Protein AF-A0A936W2Q0-F1 (afdb_monomer)

Mean predicted aligned error: 8.35 Å

pLDDT: mean 80.12, std 20.65, range [23.08, 98.5]

Structure (mmCIF, N/CA/C/O backbone):
data_AF-A0A936W2Q0-F1
#
_entry.id   AF-A0A936W2Q0-F1
#
loop_
_atom_site.group_PDB
_atom_site.id
_atom_site.type_symbol
_atom_site.label_atom_id
_atom_site.label_alt_id
_atom_site.label_comp_id
_atom_site.label_asym_id
_atom_site.label_entity_id
_atom_site.label_seq_id
_atom_site.pdbx_PDB_ins_code
_atom_site.Cartn_x
_atom_site.Cartn_y
_atom_site.Cartn_z
_atom_site.occupancy
_atom_site.B_iso_or_equiv
_atom_site.auth_seq_id
_atom_site.auth_comp_id
_atom_site.auth_asym_id
_atom_site.auth_atom_id
_atom_site.pdbx_PDB_model_num
ATOM 1 N N . MET A 1 1 ? 19.579 20.625 -9.159 1.00 29.23 1 MET A N 1
ATOM 2 C CA . MET A 1 1 ? 18.310 19.868 -9.230 1.00 29.23 1 MET A CA 1
ATOM 3 C C . MET A 1 1 ? 17.422 20.295 -8.072 1.00 29.23 1 MET A C 1
ATOM 5 O O . MET A 1 1 ? 17.659 19.887 -6.945 1.00 29.23 1 MET A O 1
ATOM 9 N N . LYS A 1 2 ? 16.486 21.221 -8.315 1.00 23.08 2 LYS A N 1
ATOM 10 C CA . LYS A 1 2 ? 15.572 21.740 -7.289 1.00 23.08 2 LYS A CA 1
ATOM 11 C C . LYS A 1 2 ? 14.258 20.966 -7.368 1.00 23.08 2 LYS A C 1
ATOM 13 O O . LYS A 1 2 ? 13.450 21.238 -8.247 1.00 23.08 2 LYS A O 1
ATOM 18 N N . TRP A 1 3 ? 14.045 20.035 -6.445 1.00 24.45 3 TRP A N 1
ATOM 19 C CA . TRP A 1 3 ? 12.704 19.547 -6.132 1.00 24.45 3 TRP A CA 1
ATOM 20 C C . TRP A 1 3 ? 12.045 20.586 -5.220 1.00 24.45 3 TRP A C 1
ATOM 22 O O . TRP A 1 3 ? 12.331 20.658 -4.028 1.00 24.45 3 TRP A O 1
ATOM 32 N N . ALA A 1 4 ? 11.247 21.476 -5.810 1.00 28.23 4 ALA A N 1
ATOM 33 C CA . ALA A 1 4 ? 10.490 22.489 -5.089 1.00 28.23 4 ALA A CA 1
ATOM 34 C C . ALA A 1 4 ? 9.061 21.992 -4.831 1.00 28.23 4 ALA A C 1
ATOM 36 O O . ALA A 1 4 ? 8.338 21.690 -5.771 1.00 28.23 4 ALA A O 1
ATOM 37 N N . ARG A 1 5 ? 8.685 22.010 -3.546 1.00 26.56 5 ARG A N 1
ATOM 38 C CA . ARG A 1 5 ? 7.323 21.986 -2.980 1.00 26.56 5 ARG A CA 1
ATOM 39 C C . ARG A 1 5 ? 6.477 20.751 -3.279 1.00 26.56 5 ARG A C 1
ATOM 41 O O . ARG A 1 5 ? 5.786 20.650 -4.280 1.00 26.56 5 ARG A O 1
ATOM 48 N N . ILE A 1 6 ? 6.465 19.887 -2.274 1.00 34.94 6 ILE A N 1
ATOM 49 C CA . ILE A 1 6 ? 5.404 18.931 -1.984 1.00 34.94 6 ILE A CA 1
ATOM 50 C C . ILE A 1 6 ? 4.118 19.709 -1.647 1.00 34.94 6 ILE A C 1
ATOM 52 O O . ILE A 1 6 ? 4.142 20.542 -0.736 1.00 34.94 6 ILE A O 1
ATOM 56 N N . PRO A 1 7 ? 2.987 19.379 -2.283 1.00 31.72 7 PRO A N 1
ATOM 57 C CA . PRO A 1 7 ? 1.748 19.199 -1.555 1.00 31.72 7 PRO A CA 1
ATOM 58 C C . PRO A 1 7 ? 1.395 17.704 -1.544 1.00 31.72 7 PRO A C 1
ATOM 60 O O . PRO A 1 7 ? 1.082 17.101 -2.563 1.00 31.72 7 PRO A O 1
ATOM 63 N N . GLU A 1 8 ? 1.464 17.100 -0.357 1.00 51.09 8 GLU A N 1
ATOM 64 C CA . GLU A 1 8 ? 0.685 15.913 0.025 1.00 51.09 8 GLU A CA 1
ATOM 65 C C . GLU A 1 8 ? -0.814 16.228 -0.198 1.00 51.09 8 GLU A C 1
ATOM 67 O O . GLU A 1 8 ? -1.147 17.396 0.025 1.00 51.09 8 GLU A O 1
ATOM 72 N N . PRO A 1 9 ? -1.766 15.310 -0.513 1.00 42.50 9 PRO A N 1
ATOM 73 C CA . PRO A 1 9 ? -1.780 13.850 -0.346 1.00 42.50 9 PRO A CA 1
ATOM 74 C C . PRO A 1 9 ? -2.605 13.131 -1.458 1.00 42.50 9 PRO A C 1
ATOM 76 O O . PRO A 1 9 ? -3.796 12.893 -1.276 1.00 42.50 9 PRO A O 1
ATOM 79 N N . SER A 1 10 ? -2.054 12.801 -2.627 1.00 45.44 10 SER A N 1
ATOM 80 C CA . SER A 1 10 ? -2.912 12.333 -3.737 1.00 45.44 10 SER A CA 1
ATOM 81 C C . SER A 1 10 ? -3.087 10.802 -3.791 1.00 45.44 10 SER A C 1
ATOM 83 O O . SER A 1 10 ? -4.202 10.303 -3.845 1.00 45.44 10 SER A O 1
ATOM 85 N N . ARG A 1 11 ? -2.047 9.981 -3.631 1.00 52.16 11 ARG A N 1
ATOM 86 C CA . ARG A 1 11 ? -2.153 8.530 -3.954 1.00 52.16 11 ARG A CA 1
ATOM 87 C C . ARG A 1 11 ? -2.968 7.644 -2.993 1.00 52.16 11 ARG A C 1
ATOM 89 O O . ARG A 1 11 ? -3.248 6.485 -3.300 1.00 52.16 11 ARG A O 1
ATOM 96 N N . PHE A 1 12 ? -3.370 8.163 -1.835 1.00 48.09 12 PHE A N 1
ATOM 97 C CA . PHE A 1 12 ? -4.154 7.427 -0.842 1.00 48.09 12 PHE A CA 1
ATOM 98 C C . PHE A 1 12 ? -5.366 8.233 -0.409 1.00 48.09 12 PHE A C 1
ATOM 100 O O . PHE A 1 12 ? -5.224 9.314 0.157 1.00 48.09 12 PHE A O 1
ATOM 107 N N . LEU A 1 13 ? -6.557 7.653 -0.569 1.00 45.88 13 LEU A N 1
ATOM 108 C CA . LEU A 1 13 ? -7.747 8.180 0.085 1.00 45.88 13 LEU A CA 1
ATOM 109 C C . LEU A 1 13 ? -8.167 7.266 1.225 1.00 45.88 13 LEU A C 1
ATOM 111 O O . LEU A 1 13 ? -8.453 6.079 1.049 1.00 45.88 13 LEU A O 1
ATOM 115 N N . ARG A 1 14 ? -8.172 7.871 2.411 1.00 50.00 14 ARG A N 1
ATOM 116 C CA . ARG A 1 14 ? -8.704 7.300 3.635 1.00 50.00 14 ARG A CA 1
ATOM 117 C C . ARG A 1 14 ? -10.002 8.017 3.952 1.00 50.00 14 ARG A C 1
ATOM 119 O O . ARG A 1 14 ? -9.990 9.192 4.313 1.00 50.00 14 ARG A O 1
ATOM 126 N N . SER A 1 15 ? -11.109 7.297 3.861 1.00 48.59 15 SER A N 1
ATOM 127 C CA . SER A 1 15 ? -12.389 7.759 4.380 1.00 48.59 15 SER A CA 1
ATOM 128 C C . SER A 1 15 ? -12.754 6.892 5.576 1.00 48.59 15 SER A C 1
ATOM 130 O O . SER A 1 15 ? -12.985 5.689 5.479 1.00 48.59 15 SER A O 1
ATOM 132 N N . VAL A 1 16 ? -12.764 7.511 6.751 1.00 51.88 16 VAL A N 1
ATOM 133 C CA . VAL A 1 16 ? -13.492 6.961 7.890 1.00 51.88 16 VAL A CA 1
ATOM 134 C C . VAL A 1 16 ? -14.877 7.558 7.749 1.00 51.88 16 VAL A C 1
ATOM 136 O O . VAL A 1 16 ? -15.052 8.742 8.022 1.00 51.88 16 VAL A O 1
ATOM 139 N N . THR A 1 17 ? -15.822 6.789 7.221 1.00 41.84 17 THR A N 1
ATOM 140 C CA . THR A 1 17 ? -17.234 7.164 7.233 1.00 41.84 17 THR A CA 1
ATOM 141 C C . THR A 1 17 ? -17.797 6.682 8.562 1.00 41.84 17 THR A C 1
ATOM 143 O O . THR A 1 17 ? -18.113 5.498 8.696 1.00 41.84 17 THR A O 1
ATOM 146 N N . PRO A 1 18 ? -17.901 7.547 9.588 1.00 39.31 18 PRO A N 1
ATOM 147 C CA . PRO A 1 18 ? -18.765 7.205 10.698 1.00 39.31 18 PRO A CA 1
ATOM 148 C C . PRO A 1 18 ? -20.178 7.041 10.118 1.00 39.31 18 PRO A C 1
ATOM 150 O O . PRO A 1 18 ? -20.601 7.890 9.324 1.00 39.31 18 PRO A O 1
ATOM 153 N N . PRO A 1 19 ? -20.985 6.049 10.532 1.00 38.28 19 PRO A N 1
ATOM 154 C CA . PRO A 1 19 ? -22.370 6.421 10.721 1.00 38.28 19 PRO A CA 1
ATOM 155 C C . PRO A 1 19 ? -22.314 7.602 11.696 1.00 38.28 19 PRO A C 1
ATOM 157 O O . PRO A 1 19 ? -21.790 7.473 12.804 1.00 38.28 19 PRO A O 1
ATOM 160 N N . TYR A 1 20 ? -22.789 8.779 11.287 1.00 39.03 20 TYR A N 1
ATOM 161 C CA . TYR A 1 20 ? -23.131 9.861 12.213 1.00 39.03 20 TYR A CA 1
ATOM 162 C C . TYR A 1 20 ? -24.343 9.412 13.052 1.00 39.03 20 TYR A C 1
ATOM 164 O O . TYR A 1 20 ? -25.454 9.911 12.949 1.00 39.03 20 TYR A O 1
ATOM 172 N N . ARG A 1 21 ? -24.088 8.384 13.856 1.00 39.50 21 ARG A N 1
ATOM 173 C CA . ARG A 1 21 ? -24.725 7.911 15.070 1.00 39.50 21 ARG A CA 1
ATOM 174 C C . ARG A 1 21 ? -23.568 7.254 15.804 1.00 39.50 21 ARG A C 1
ATOM 176 O O . ARG A 1 21 ? -23.218 6.121 15.492 1.00 39.50 21 ARG A O 1
ATOM 183 N N . PHE A 1 22 ? -22.949 7.980 16.732 1.00 42.69 22 PHE A N 1
ATOM 184 C CA . PHE A 1 22 ? -22.064 7.388 17.731 1.00 42.69 22 PHE A CA 1
ATOM 185 C C . PHE A 1 22 ? -22.825 6.250 18.434 1.00 42.69 22 PHE A C 1
ATOM 187 O O . PHE A 1 22 ? -23.506 6.471 19.429 1.00 42.69 22 PHE A O 1
ATOM 194 N N . HIS A 1 23 ? -22.720 5.026 17.928 1.00 47.84 23 HIS A N 1
ATOM 195 C CA . HIS A 1 23 ? -22.787 3.855 18.781 1.00 47.84 23 HIS A CA 1
ATOM 196 C C . HIS A 1 23 ? -21.352 3.696 19.265 1.00 47.84 23 HIS A C 1
ATOM 198 O O . HIS A 1 23 ? -20.445 3.516 18.459 1.00 47.84 23 HIS A O 1
ATOM 204 N N . ARG A 1 24 ? -21.118 3.888 20.567 1.00 62.16 24 ARG A N 1
ATOM 205 C CA . ARG A 1 24 ? -19.794 3.962 21.222 1.00 62.16 24 ARG A CA 1
ATOM 206 C C . ARG A 1 24 ? -18.906 2.703 21.055 1.00 62.16 24 ARG A C 1
ATOM 208 O O . ARG A 1 24 ? -17.919 2.569 21.768 1.00 62.16 24 ARG A O 1
ATOM 215 N N . THR A 1 25 ? -19.238 1.787 20.150 1.00 79.44 25 THR A N 1
ATOM 216 C CA . THR A 1 25 ? -18.776 0.396 20.122 1.00 79.44 25 THR A CA 1
ATOM 217 C C . THR A 1 25 ? -18.094 -0.026 18.819 1.00 79.44 25 THR A C 1
ATOM 219 O O . THR A 1 25 ? -17.393 -1.034 18.836 1.00 79.44 25 THR A O 1
ATOM 222 N N . GLU A 1 26 ? -18.251 0.693 17.700 1.00 83.94 26 GLU A N 1
ATOM 223 C CA . GLU A 1 26 ? -17.644 0.292 16.418 1.00 83.94 26 GLU A CA 1
ATOM 224 C C . GLU A 1 26 ? -17.336 1.452 15.456 1.00 83.94 26 GLU A C 1
ATOM 226 O O . GLU A 1 26 ? -17.854 2.561 15.594 1.00 83.94 26 GLU A O 1
ATOM 231 N N . ALA A 1 27 ? -16.481 1.179 14.468 1.00 85.75 27 ALA A N 1
ATOM 232 C CA . ALA A 1 27 ? -16.154 2.070 13.361 1.00 85.75 27 ALA A CA 1
ATOM 233 C C . ALA A 1 27 ? -15.964 1.295 12.054 1.00 85.75 27 ALA A C 1
ATOM 235 O O . ALA A 1 27 ? -15.484 0.163 12.042 1.00 85.75 27 ALA A O 1
ATOM 236 N N . THR A 1 28 ? -16.294 1.942 10.937 1.00 88.38 28 THR A N 1
ATOM 237 C CA . THR A 1 28 ? -16.017 1.440 9.587 1.00 88.38 28 THR A CA 1
ATOM 238 C C . THR A 1 28 ? -14.952 2.312 8.933 1.00 88.38 28 THR A C 1
ATOM 240 O O . THR A 1 28 ? -15.048 3.541 8.934 1.00 88.38 28 THR A O 1
ATOM 243 N N . VAL A 1 29 ? -13.923 1.682 8.374 1.00 86.94 29 VAL A N 1
ATOM 244 C CA . VAL A 1 29 ? -12.812 2.361 7.701 1.00 86.94 29 VAL A CA 1
ATOM 245 C C . VAL A 1 29 ? -12.753 1.901 6.259 1.00 86.94 29 VAL A C 1
ATOM 247 O O . VAL A 1 29 ? -12.671 0.705 5.997 1.00 86.94 29 VAL A O 1
ATOM 250 N N . THR A 1 30 ? -12.734 2.849 5.327 1.00 88.88 30 THR A N 1
ATOM 251 C CA . THR A 1 30 ? -12.522 2.576 3.907 1.00 88.88 30 THR A CA 1
ATOM 252 C C . THR A 1 30 ? -11.125 3.035 3.492 1.00 88.88 30 THR A C 1
ATOM 254 O O . THR A 1 30 ? -10.748 4.197 3.664 1.00 88.88 30 THR A O 1
ATOM 257 N N . ILE A 1 31 ? -10.344 2.095 2.960 1.00 87.75 31 ILE A N 1
ATOM 258 C CA . ILE A 1 31 ? -8.962 2.283 2.509 1.00 87.75 31 ILE A CA 1
ATOM 259 C C . ILE A 1 31 ? -8.887 1.907 1.029 1.00 87.75 31 ILE A C 1
ATOM 261 O O . ILE A 1 31 ? -9.024 0.734 0.667 1.00 87.75 31 ILE A O 1
ATOM 265 N N . THR A 1 32 ? -8.622 2.893 0.175 1.00 85.75 32 THR A N 1
ATOM 266 C CA . THR A 1 32 ? -8.512 2.710 -1.282 1.00 85.75 32 THR A CA 1
ATOM 267 C C . THR A 1 32 ? -7.153 3.170 -1.791 1.00 85.75 32 THR A C 1
ATOM 269 O O . THR A 1 32 ? -6.720 4.269 -1.438 1.00 85.75 32 THR A O 1
ATOM 272 N N . ALA A 1 33 ? -6.524 2.367 -2.651 1.00 86.75 33 ALA A N 1
ATOM 273 C CA . ALA A 1 33 ? -5.437 2.828 -3.507 1.00 86.75 33 ALA A CA 1
ATOM 274 C C . ALA A 1 33 ? -6.005 3.718 -4.617 1.00 86.75 33 ALA A C 1
ATOM 276 O O . ALA A 1 33 ? -7.055 3.401 -5.182 1.00 86.75 33 ALA A O 1
ATOM 277 N N . ARG A 1 34 ? -5.343 4.839 -4.912 1.00 80.56 34 ARG A N 1
ATOM 278 C CA . ARG A 1 34 ? -5.753 5.739 -5.992 1.00 80.56 34 ARG A CA 1
ATOM 279 C C . ARG A 1 34 ? -4.585 6.100 -6.886 1.00 80.56 34 ARG A C 1
ATOM 281 O O . ARG A 1 34 ? -3.452 6.242 -6.437 1.00 80.56 34 ARG A O 1
ATOM 288 N N . PHE A 1 35 ? -4.914 6.260 -8.156 1.00 72.12 35 PHE A N 1
ATOM 289 C CA . PHE A 1 35 ? -4.008 6.718 -9.189 1.00 72.12 35 PHE A CA 1
ATOM 290 C C . PHE A 1 35 ? -4.394 8.133 -9.602 1.00 72.12 35 PHE A C 1
ATOM 292 O O . PHE A 1 35 ? -5.582 8.423 -9.738 1.00 72.12 35 PHE A O 1
ATOM 299 N N . HIS A 1 36 ? -3.389 8.981 -9.798 1.00 69.12 36 HIS A N 1
ATOM 300 C CA . HIS A 1 36 ? -3.537 10.365 -10.236 1.00 69.12 36 HIS A CA 1
ATOM 301 C C . HIS A 1 36 ? -2.870 10.514 -11.604 1.00 69.12 36 HIS A C 1
ATOM 303 O O . HIS A 1 36 ? -1.654 10.722 -11.665 1.00 69.12 36 HIS A O 1
ATOM 309 N N . PRO A 1 37 ? -3.630 10.344 -12.703 1.00 61.00 37 PRO A N 1
ATOM 310 C CA . PRO A 1 37 ? -3.094 10.363 -14.060 1.00 61.00 37 PRO A CA 1
ATOM 311 C C . PRO A 1 37 ? -2.266 11.616 -14.364 1.00 61.00 37 PRO A C 1
ATOM 313 O O . PRO A 1 37 ? -1.216 11.515 -15.000 1.00 61.00 37 PRO A O 1
ATOM 316 N N . GLU A 1 38 ? -2.699 12.766 -13.840 1.00 58.56 38 GLU A N 1
ATOM 317 C CA . GLU A 1 38 ? -2.065 14.081 -13.971 1.00 58.56 38 GLU A CA 1
ATOM 318 C C . GLU A 1 38 ? -0.629 14.150 -13.426 1.00 58.56 38 GLU A C 1
ATOM 320 O O . GLU A 1 38 ? 0.146 15.020 -13.831 1.00 58.56 38 GLU A O 1
ATOM 325 N N . GLU A 1 39 ? -0.257 13.220 -12.543 1.00 61.44 39 GLU A N 1
ATOM 326 C CA . GLU A 1 39 ? 1.093 13.080 -11.992 1.00 61.44 39 GLU A CA 1
ATOM 327 C C . GLU A 1 39 ? 1.911 11.969 -12.674 1.00 61.44 39 GLU A C 1
ATOM 329 O O . GLU A 1 39 ? 3.124 11.913 -12.477 1.00 61.44 39 GLU A O 1
ATOM 334 N N . SER A 1 40 ? 1.270 11.088 -13.452 1.00 55.38 40 SER A N 1
ATOM 335 C CA . SER A 1 40 ? 1.851 9.815 -13.923 1.00 55.38 40 SER A CA 1
ATOM 336 C C . SER A 1 40 ? 2.258 9.781 -15.398 1.00 55.38 40 SER A C 1
ATOM 338 O O . SER A 1 40 ? 2.986 8.885 -15.802 1.00 55.38 40 SER A O 1
ATOM 340 N N . TRP A 1 41 ? 1.810 10.728 -16.234 1.00 54.62 41 TRP A N 1
ATOM 341 C CA . TRP A 1 41 ? 2.013 10.593 -17.690 1.00 54.62 41 TRP A CA 1
ATOM 342 C C . TRP A 1 41 ? 2.331 11.880 -18.455 1.00 54.62 41 TRP A C 1
ATOM 344 O O . TRP A 1 41 ? 2.464 11.889 -19.674 1.00 54.62 41 TRP A O 1
ATOM 354 N N . THR A 1 42 ? 2.544 12.985 -17.752 1.00 48.47 42 THR A N 1
ATOM 355 C CA . THR A 1 42 ? 2.777 14.301 -18.370 1.00 48.47 42 THR A CA 1
ATOM 356 C C . THR A 1 42 ? 4.255 14.600 -18.638 1.00 48.47 42 THR A C 1
ATOM 358 O O . THR A 1 42 ? 4.587 15.703 -19.067 1.00 48.47 42 THR A O 1
ATOM 361 N N . ARG A 1 43 ? 5.169 13.655 -18.367 1.00 52.88 43 ARG A N 1
ATOM 362 C CA . ARG A 1 43 ? 6.622 13.912 -18.402 1.00 52.88 43 ARG A CA 1
ATOM 363 C C . ARG A 1 43 ? 7.357 13.425 -19.645 1.00 52.88 43 ARG A C 1
ATOM 365 O O . ARG A 1 43 ? 8.500 13.838 -19.824 1.00 52.88 43 ARG A O 1
ATOM 372 N N . TYR A 1 44 ? 6.746 12.619 -20.518 1.00 56.50 44 TYR A N 1
ATOM 373 C CA . TYR A 1 44 ? 7.511 12.014 -21.612 1.00 56.50 44 TYR A CA 1
ATOM 374 C C . TYR A 1 44 ? 6.765 11.911 -22.958 1.00 56.50 44 TYR A C 1
ATOM 376 O O . TYR A 1 44 ? 6.478 10.815 -23.435 1.00 56.50 44 TYR A O 1
ATOM 384 N N . PRO A 1 45 ? 6.515 13.043 -23.641 1.00 52.44 45 PRO A N 1
ATOM 385 C CA . PRO A 1 45 ? 5.927 13.060 -24.988 1.00 52.44 45 PRO A CA 1
ATOM 386 C C . PRO A 1 45 ? 6.831 12.464 -26.093 1.00 52.44 45 PRO A C 1
ATOM 388 O O . PRO A 1 45 ? 6.410 12.380 -27.243 1.00 52.44 45 PRO A O 1
ATOM 391 N N . HIS A 1 46 ? 8.061 12.040 -25.768 1.00 56.19 46 HIS A N 1
ATOM 392 C CA . HIS A 1 46 ? 9.067 11.548 -26.723 1.00 56.19 46 HIS A 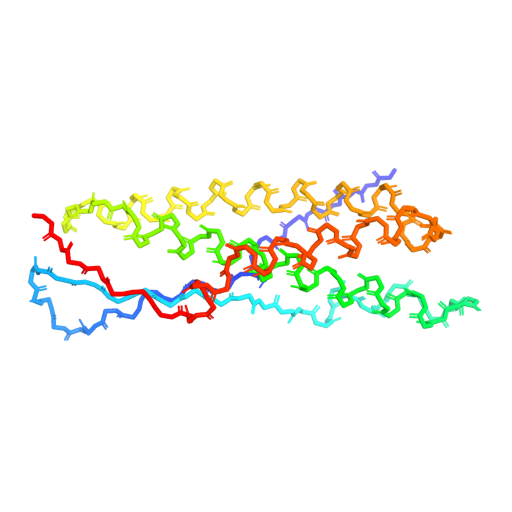CA 1
ATOM 393 C C . HIS A 1 46 ? 9.705 10.211 -26.305 1.00 56.19 46 HIS A C 1
ATOM 395 O O . HIS A 1 46 ? 10.887 9.980 -26.558 1.00 56.19 46 HIS A O 1
ATOM 401 N N . LEU A 1 47 ? 8.966 9.331 -25.620 1.00 61.44 47 LEU A N 1
ATOM 402 C CA . LEU A 1 47 ? 9.504 8.017 -25.254 1.00 61.44 47 LEU A CA 1
ATOM 403 C C . LEU A 1 47 ? 9.740 7.170 -26.498 1.00 61.44 47 LEU A C 1
ATOM 405 O O . LEU A 1 47 ? 8.811 6.871 -27.241 1.00 61.44 47 LEU A O 1
ATOM 409 N N . ASN A 1 48 ? 10.971 6.691 -26.651 1.00 63.91 48 ASN A N 1
ATOM 410 C CA . ASN A 1 48 ? 11.318 5.704 -27.672 1.00 63.91 48 ASN A CA 1
ATOM 411 C C . ASN A 1 48 ? 10.610 4.353 -27.446 1.00 63.91 48 ASN A C 1
ATOM 413 O O . ASN A 1 48 ? 10.581 3.524 -28.350 1.00 63.91 48 ASN A O 1
ATOM 417 N N . LYS A 1 49 ? 10.066 4.121 -26.239 1.00 75.50 49 LYS A N 1
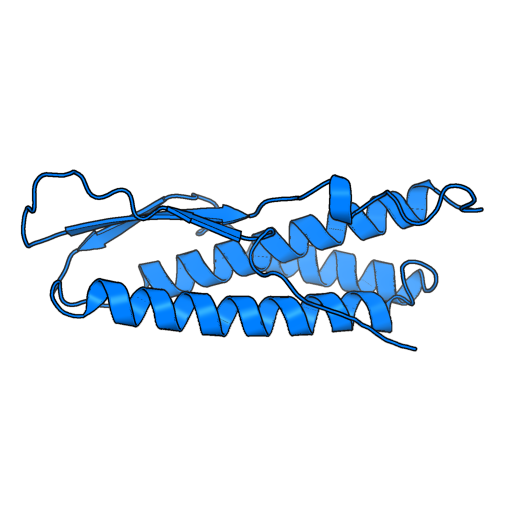ATOM 418 C CA . LYS A 1 49 ? 9.444 2.863 -25.812 1.00 75.50 49 LYS A CA 1
ATOM 419 C C . LYS A 1 49 ? 8.235 3.100 -24.882 1.00 75.50 49 LYS A C 1
ATOM 421 O O . LYS A 1 49 ? 8.340 2.955 -23.665 1.00 75.50 49 LYS A O 1
ATOM 426 N N . PRO A 1 50 ? 7.081 3.511 -25.431 1.00 78.69 50 PRO A N 1
ATOM 427 C CA . PRO A 1 50 ? 5.914 3.910 -24.639 1.00 78.69 50 PRO A CA 1
ATOM 428 C C . PRO A 1 50 ? 5.262 2.755 -23.861 1.00 78.69 50 PRO A C 1
ATOM 430 O O . PRO A 1 50 ? 4.673 2.989 -22.809 1.00 78.69 50 PRO A O 1
ATOM 433 N N . GLU A 1 51 ? 5.375 1.516 -24.343 1.00 83.56 51 GLU A N 1
ATOM 434 C CA . GLU A 1 51 ? 4.791 0.338 -23.684 1.00 83.56 51 GLU A CA 1
ATOM 435 C C . GLU A 1 51 ? 5.493 -0.005 -22.365 1.00 83.56 51 GLU A C 1
ATOM 437 O O . GLU A 1 51 ? 4.832 -0.293 -21.370 1.00 83.56 51 GLU A O 1
ATOM 442 N N . GLU A 1 52 ? 6.824 0.079 -22.333 1.00 84.88 52 GLU A N 1
ATOM 443 C CA . GLU A 1 52 ? 7.625 -0.201 -21.135 1.00 84.88 52 GLU A CA 1
ATOM 444 C C . GLU A 1 52 ? 7.368 0.839 -20.042 1.00 84.88 52 GLU A C 1
ATOM 446 O O . GLU A 1 52 ? 7.166 0.487 -18.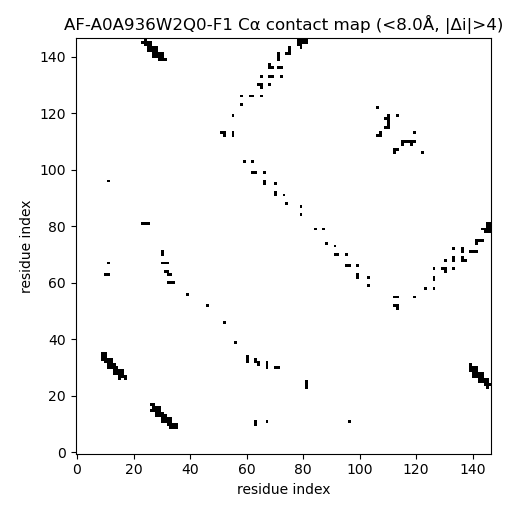880 1.00 84.88 52 GLU A O 1
ATOM 451 N N . ALA A 1 53 ? 7.283 2.115 -20.424 1.00 83.31 53 ALA A N 1
ATOM 452 C CA . ALA A 1 53 ? 6.903 3.179 -19.504 1.00 83.31 53 ALA A CA 1
ATOM 453 C C . ALA A 1 53 ? 5.466 3.000 -18.993 1.00 83.31 53 ALA A C 1
ATOM 455 O O . ALA A 1 53 ? 5.200 3.187 -17.811 1.00 83.31 53 ALA A O 1
ATOM 456 N N . LEU A 1 54 ? 4.528 2.597 -19.856 1.00 84.44 54 LEU A N 1
ATOM 457 C CA . LEU A 1 54 ? 3.155 2.331 -19.432 1.00 84.44 54 LEU A CA 1
ATOM 458 C C . LEU A 1 54 ? 3.089 1.187 -18.412 1.00 84.44 54 LEU A C 1
ATOM 460 O O . LEU A 1 54 ? 2.359 1.288 -17.426 1.00 84.44 54 LEU A O 1
ATOM 464 N N . GLU A 1 55 ? 3.833 0.105 -18.633 1.00 86.88 55 GLU A N 1
ATOM 465 C CA . GLU A 1 55 ? 3.908 -0.999 -17.674 1.00 86.88 55 GLU A CA 1
ATOM 466 C C . GLU A 1 55 ? 4.529 -0.549 -16.347 1.00 86.88 55 GLU A C 1
ATOM 468 O O . GLU A 1 55 ? 4.016 -0.877 -15.276 1.00 86.88 55 GLU A O 1
ATOM 473 N N . HIS A 1 56 ? 5.569 0.281 -16.407 1.00 89.19 56 HIS A N 1
ATOM 474 C CA . HIS A 1 56 ? 6.202 0.848 -15.224 1.00 89.19 56 HIS A CA 1
ATOM 475 C C . HIS A 1 56 ? 5.216 1.652 -14.358 1.00 89.19 56 HIS A C 1
ATOM 477 O O . HIS A 1 56 ? 5.134 1.433 -13.145 1.00 89.19 56 HIS A O 1
ATOM 483 N N . GLU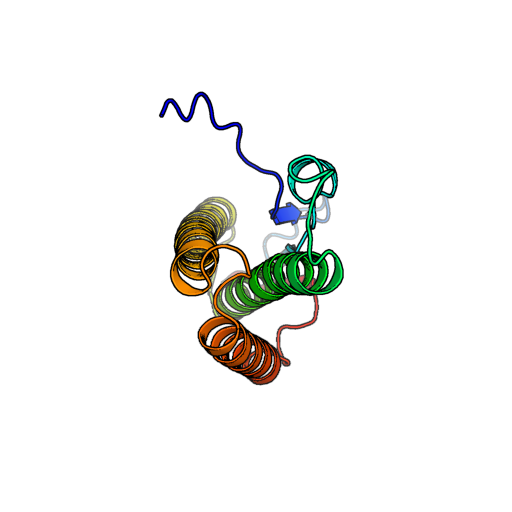 A 1 57 ? 4.396 2.498 -14.987 1.00 87.19 57 GLU A N 1
ATOM 484 C CA . GLU A 1 57 ? 3.352 3.282 -14.315 1.00 87.19 57 GLU A CA 1
ATOM 485 C C . GLU A 1 57 ? 2.210 2.420 -13.761 1.00 87.19 57 GLU A C 1
ATOM 487 O O . GLU A 1 57 ? 1.719 2.666 -12.653 1.00 87.19 57 GLU A O 1
ATOM 492 N N . LYS A 1 58 ? 1.803 1.358 -14.469 1.00 88.75 58 LYS A N 1
ATOM 493 C CA . LYS A 1 58 ? 0.828 0.395 -13.924 1.00 88.75 58 LYS A CA 1
ATOM 494 C C . LYS A 1 58 ? 1.342 -0.238 -12.635 1.00 88.75 58 LYS A C 1
ATOM 496 O O . LYS A 1 58 ? 0.601 -0.332 -11.654 1.00 88.75 58 LYS A O 1
ATOM 501 N N . LYS A 1 59 ? 2.619 -0.617 -12.595 1.00 92.75 59 LYS A N 1
ATOM 502 C CA . LYS A 1 59 ? 3.228 -1.215 -11.402 1.00 92.75 59 LYS A CA 1
ATOM 503 C C . LYS A 1 59 ? 3.381 -0.225 -10.244 1.00 92.75 59 LYS A C 1
ATOM 505 O O . LYS A 1 59 ? 3.227 -0.635 -9.093 1.00 92.75 59 LYS A O 1
ATOM 510 N N . HIS A 1 60 ? 3.540 1.079 -10.495 1.00 9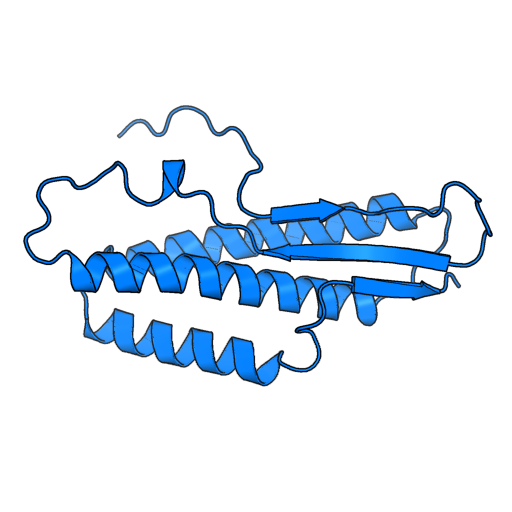0.94 60 HIS A N 1
ATOM 511 C CA . HIS A 1 60 ? 3.402 2.092 -9.436 1.00 90.94 60 HIS A CA 1
ATOM 512 C C . HIS A 1 60 ? 2.016 2.056 -8.770 1.00 90.94 60 HIS A C 1
ATOM 514 O O . HIS A 1 60 ? 1.907 2.185 -7.541 1.00 90.94 60 HIS A O 1
ATOM 520 N N . PHE A 1 61 ? 0.948 1.866 -9.551 1.00 89.31 61 PHE A N 1
ATOM 521 C CA . PHE A 1 61 ? -0.404 1.739 -9.008 1.00 89.31 61 PHE A CA 1
ATOM 522 C C . PHE A 1 61 ? -0.595 0.434 -8.228 1.00 89.31 61 PHE A C 1
ATOM 524 O O . PHE A 1 61 ? -1.115 0.452 -7.112 1.00 89.31 61 PHE A O 1
ATOM 531 N N . GLU A 1 62 ? -0.122 -0.691 -8.752 1.00 94.50 62 GLU A N 1
ATOM 532 C CA . GLU A 1 62 ? -0.196 -1.969 -8.038 1.00 94.50 62 GLU A CA 1
ATOM 533 C C . GLU A 1 62 ? 0.584 -1.949 -6.719 1.00 94.50 62 GLU A C 1
ATOM 535 O O . GLU A 1 62 ? 0.084 -2.420 -5.695 1.00 94.50 62 GLU A O 1
ATOM 540 N N . LEU A 1 63 ? 1.761 -1.316 -6.692 1.00 94.88 63 LEU A N 1
ATOM 541 C CA . LEU A 1 63 ? 2.515 -1.086 -5.460 1.00 94.88 63 LEU A CA 1
ATOM 542 C C . LEU A 1 63 ? 1.723 -0.217 -4.464 1.00 94.88 63 LEU A C 1
ATOM 544 O O . LEU A 1 63 ? 1.783 -0.442 -3.254 1.00 94.88 63 LEU A O 1
ATOM 548 N N . THR A 1 64 ? 0.914 0.727 -4.951 1.00 93.50 64 THR A N 1
ATOM 549 C CA . THR A 1 64 ? -0.013 1.495 -4.101 1.00 93.50 64 THR A CA 1
ATOM 550 C C . THR A 1 64 ? -1.075 0.580 -3.479 1.00 93.50 64 THR A C 1
ATOM 552 O O . THR A 1 64 ? -1.337 0.667 -2.277 1.00 93.50 64 THR A O 1
ATOM 555 N N . GLU A 1 65 ? -1.645 -0.353 -4.246 1.00 95.38 65 GLU A N 1
ATOM 556 C CA . GLU A 1 65 ? -2.598 -1.345 -3.727 1.00 95.38 65 GLU A CA 1
ATOM 557 C C . GLU A 1 65 ? -1.949 -2.327 -2.743 1.00 95.38 65 GLU A C 1
ATOM 559 O O . GLU A 1 65 ? -2.556 -2.628 -1.714 1.00 95.38 65 GLU A O 1
ATOM 564 N N . VAL A 1 66 ? -0.698 -2.750 -2.956 1.00 97.25 66 VAL A N 1
ATOM 565 C CA . VAL A 1 66 ? 0.065 -3.529 -1.961 1.00 97.25 66 VAL A CA 1
ATOM 566 C C . VAL A 1 66 ? 0.075 -2.810 -0.612 1.00 97.25 66 VAL A C 1
ATOM 568 O O . VAL A 1 66 ? -0.236 -3.405 0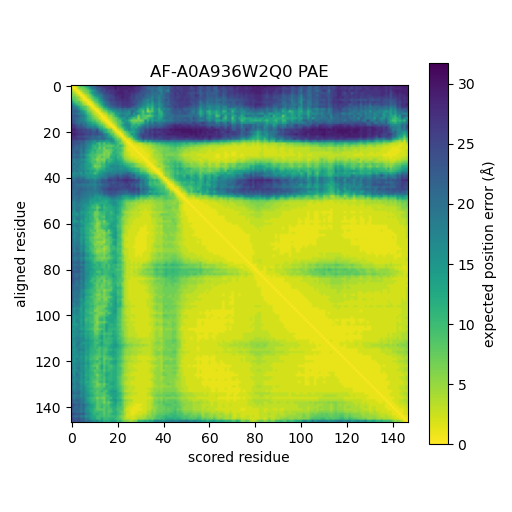.424 1.00 97.25 66 VAL A O 1
ATOM 571 N N . TYR A 1 67 ? 0.396 -1.515 -0.599 1.00 95.69 67 TYR A N 1
ATOM 572 C CA . TYR A 1 67 ? 0.432 -0.739 0.638 1.00 95.69 67 TYR A CA 1
ATOM 573 C C . TYR A 1 67 ? -0.970 -0.456 1.201 1.00 95.69 67 TYR A C 1
ATOM 575 O O . TYR A 1 67 ? -1.147 -0.468 2.419 1.00 95.69 67 TYR A O 1
ATOM 583 N N . ALA A 1 68 ? -2.000 -0.325 0.363 1.00 94.31 68 ALA A N 1
ATOM 584 C CA . ALA A 1 68 ? -3.385 -0.276 0.832 1.00 94.31 68 ALA A CA 1
ATOM 585 C C . ALA A 1 68 ? -3.797 -1.574 1.545 1.00 94.31 68 ALA A C 1
ATOM 587 O O . ALA A 1 68 ? -4.371 -1.521 2.635 1.00 94.31 68 ALA A O 1
ATOM 588 N N . ARG A 1 69 ? -3.440 -2.741 0.995 1.00 97.19 69 ARG A N 1
ATOM 589 C CA . ARG A 1 69 ? -3.685 -4.043 1.631 1.00 97.19 69 ARG A CA 1
ATOM 590 C C . ARG A 1 69 ? -2.892 -4.216 2.925 1.00 97.19 69 ARG A C 1
ATOM 592 O O . ARG A 1 69 ? -3.451 -4.696 3.911 1.00 97.19 69 ARG A O 1
ATOM 599 N N . LYS A 1 70 ? -1.633 -3.761 2.973 1.00 97.06 70 LYS A N 1
ATOM 600 C CA . LYS A 1 70 ? -0.839 -3.716 4.218 1.00 97.06 70 LYS A CA 1
ATOM 601 C C . LYS A 1 70 ? -1.530 -2.870 5.292 1.00 97.06 70 LYS A C 1
ATOM 603 O O . LYS A 1 70 ? -1.582 -3.298 6.444 1.00 97.06 70 LYS A O 1
ATOM 608 N N . LEU A 1 71 ? -2.121 -1.726 4.930 1.00 94.50 71 LEU A N 1
ATOM 609 C CA . LEU A 1 71 ? -2.869 -0.903 5.884 1.00 94.50 71 LEU A CA 1
ATOM 610 C C . LEU A 1 71 ? -4.133 -1.607 6.364 1.00 94.50 71 LEU A C 1
ATOM 612 O O . LEU A 1 71 ? -4.386 -1.641 7.562 1.00 94.50 71 LEU A O 1
ATOM 616 N N . ARG A 1 72 ? -4.914 -2.194 5.451 1.00 95.94 72 ARG A N 1
ATOM 617 C CA . ARG A 1 72 ? -6.128 -2.943 5.808 1.00 95.94 72 ARG A CA 1
ATOM 618 C C . ARG A 1 72 ? -5.804 -4.091 6.764 1.00 95.94 72 ARG A C 1
ATOM 620 O O . ARG A 1 72 ? -6.501 -4.236 7.760 1.00 95.94 72 ARG A O 1
ATOM 627 N N . LYS A 1 73 ? -4.710 -4.826 6.521 1.00 96.50 73 LYS A N 1
ATOM 628 C CA . LYS A 1 73 ? -4.179 -5.866 7.419 1.00 96.50 73 LYS A CA 1
ATOM 629 C C . LYS A 1 73 ? -3.802 -5.321 8.793 1.00 96.50 73 LYS A C 1
ATOM 631 O O . LYS A 1 73 ? -4.147 -5.909 9.815 1.00 96.50 73 LYS A O 1
ATOM 636 N N . LEU A 1 74 ? -3.071 -4.209 8.829 1.00 95.12 74 LEU A N 1
ATOM 637 C CA . LEU A 1 74 ? -2.664 -3.577 10.082 1.00 95.12 74 LEU A CA 1
ATOM 638 C C . LEU A 1 74 ? -3.887 -3.131 10.891 1.00 95.12 74 LEU A C 1
ATOM 640 O O . LEU A 1 74 ? -3.972 -3.411 12.085 1.00 95.12 74 LEU A O 1
ATOM 644 N N . VAL A 1 75 ? -4.851 -2.497 10.226 1.00 92.25 75 VAL A N 1
ATOM 645 C CA . VAL A 1 75 ? -6.079 -1.999 10.845 1.00 92.25 75 VAL A CA 1
ATOM 646 C C . VAL A 1 75 ? -6.973 -3.145 11.318 1.00 92.25 75 VAL A C 1
ATOM 648 O O . VAL A 1 75 ? -7.460 -3.101 12.443 1.00 92.25 75 VAL A O 1
ATOM 651 N N . SER A 1 76 ? -7.143 -4.207 10.524 1.00 93.06 76 SER A N 1
ATOM 652 C CA . SER A 1 76 ? -7.973 -5.361 10.902 1.00 93.06 76 SER A CA 1
ATOM 653 C C . SER A 1 76 ? -7.431 -6.122 12.109 1.00 93.06 76 SER A C 1
ATOM 655 O O . SER A 1 76 ? -8.199 -6.722 12.854 1.00 93.06 76 SER A O 1
ATOM 657 N N . ASN A 1 77 ? -6.109 -6.114 12.294 1.00 93.81 77 ASN A N 1
ATOM 658 C CA . ASN A 1 77 ? -5.439 -6.856 13.362 1.00 93.81 77 ASN A CA 1
ATOM 659 C C . ASN A 1 77 ? -5.178 -5.995 14.611 1.00 93.81 77 ASN A C 1
ATOM 661 O O . ASN A 1 77 ? -4.681 -6.502 15.617 1.00 93.81 77 ASN A O 1
ATOM 665 N N . SER A 1 78 ? -5.497 -4.700 14.559 1.00 92.19 78 SER A N 1
ATOM 666 C CA . SER A 1 78 ? -5.311 -3.764 15.668 1.00 92.19 78 SER A CA 1
ATOM 667 C C . SER A 1 78 ? -6.532 -3.732 16.589 1.00 92.19 78 SER A C 1
ATOM 669 O O . SER A 1 78 ? -7.672 -3.890 16.156 1.00 92.19 78 SER A O 1
ATOM 671 N N . ARG A 1 79 ? -6.301 -3.486 17.884 1.00 91.19 79 ARG A N 1
ATOM 672 C CA . ARG A 1 79 ? -7.367 -3.269 18.874 1.00 91.19 79 ARG A CA 1
ATOM 673 C C . ARG A 1 79 ? -7.410 -1.806 19.278 1.00 91.19 79 ARG A C 1
ATOM 675 O O . ARG A 1 79 ? -6.496 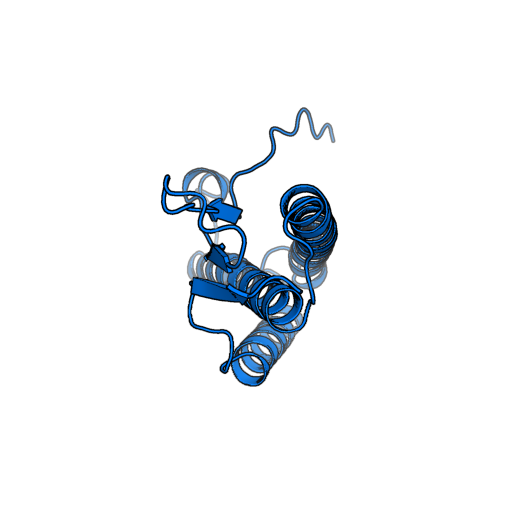-1.333 19.947 1.00 91.19 79 ARG A O 1
ATOM 682 N N . TYR A 1 80 ? -8.503 -1.135 18.948 1.00 89.00 80 TYR A N 1
ATOM 683 C CA . TYR A 1 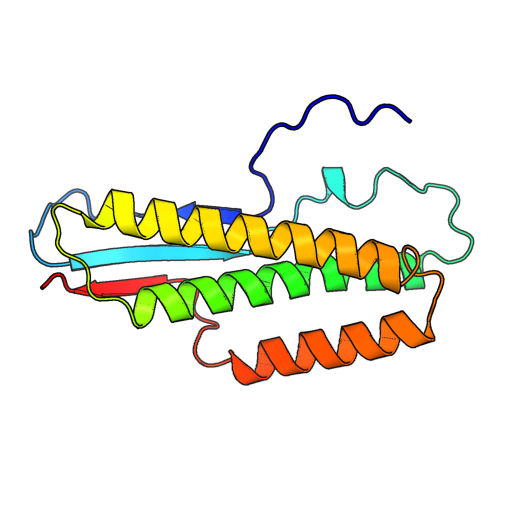80 ? -8.677 0.291 19.209 1.00 89.00 80 TYR A CA 1
ATOM 684 C C . TYR A 1 80 ? -9.603 0.532 20.399 1.00 89.00 80 TYR A C 1
ATOM 686 O O . TYR A 1 80 ? -10.568 -0.206 20.601 1.00 89.00 80 TYR A O 1
ATOM 694 N N . SER A 1 81 ? -9.346 1.594 21.165 1.00 89.19 81 SER A N 1
ATOM 695 C CA . SER A 1 81 ? -10.382 2.208 22.005 1.00 89.19 81 SER A CA 1
ATOM 696 C C . SER A 1 81 ? -11.071 3.329 21.236 1.00 89.19 81 SER A C 1
ATOM 698 O O . SER A 1 81 ? -10.428 4.039 20.462 1.00 89.19 81 SER A O 1
ATOM 700 N N . ALA A 1 82 ? -12.357 3.559 21.505 1.00 86.25 82 ALA A N 1
ATOM 701 C CA . ALA A 1 82 ? -13.109 4.644 20.870 1.00 86.25 82 ALA A CA 1
ATOM 702 C C . ALA A 1 82 ? -12.430 6.019 21.044 1.00 86.25 82 ALA A C 1
ATOM 704 O O . ALA A 1 82 ? -12.437 6.843 20.133 1.00 86.25 82 ALA A O 1
ATOM 705 N N . THR A 1 83 ? -11.800 6.251 22.201 1.00 87.69 83 THR A N 1
ATOM 706 C CA . THR A 1 83 ? -11.143 7.521 22.549 1.00 87.69 83 THR A CA 1
ATOM 707 C C . THR A 1 83 ? -9.840 7.776 21.797 1.00 87.69 83 THR A C 1
ATOM 709 O O . THR A 1 83 ? -9.513 8.931 21.555 1.00 87.69 83 THR A O 1
ATOM 712 N N . ARG A 1 84 ? -9.096 6.725 21.425 1.00 88.25 84 ARG A N 1
ATOM 713 C CA . ARG A 1 84 ? -7.784 6.844 20.761 1.00 88.25 84 ARG A CA 1
ATOM 714 C C . ARG A 1 84 ? -7.807 6.444 19.294 1.00 88.25 84 ARG A C 1
ATOM 716 O O . ARG A 1 84 ? -6.822 6.652 18.593 1.00 88.25 84 ARG A O 1
ATOM 723 N N . PHE A 1 85 ? -8.932 5.909 18.823 1.00 87.56 85 PHE A N 1
ATOM 724 C CA . PHE A 1 85 ? -9.089 5.359 17.484 1.00 87.56 85 PHE A CA 1
ATOM 725 C C . PHE A 1 85 ? -8.569 6.290 16.385 1.00 87.56 85 PHE A C 1
ATOM 727 O O . PHE A 1 85 ? -7.778 5.869 15.544 1.00 87.56 85 PHE A O 1
ATOM 734 N N . LYS A 1 86 ? -8.978 7.566 16.411 1.00 85.88 86 LYS A N 1
ATOM 735 C CA . LYS A 1 86 ? -8.593 8.550 15.391 1.00 85.88 86 LYS A CA 1
ATOM 736 C C . LYS A 1 86 ? -7.080 8.781 15.354 1.00 85.88 86 LYS A C 1
ATOM 738 O O . LYS A 1 86 ? -6.513 8.863 14.267 1.00 85.88 86 LYS A O 1
ATOM 743 N N . ASP A 1 87 ? -6.433 8.861 16.509 1.00 88.44 87 ASP A N 1
ATOM 744 C CA . ASP A 1 87 ? -4.997 9.133 16.597 1.00 88.44 87 ASP A CA 1
ATOM 745 C C . ASP A 1 87 ? -4.174 7.902 16.216 1.00 88.44 87 ASP A C 1
ATOM 747 O O . ASP A 1 87 ? -3.213 8.005 15.454 1.00 88.44 87 ASP A O 1
ATOM 751 N N . GLU A 1 88 ? -4.590 6.721 16.676 1.00 90.38 88 GLU A N 1
ATOM 752 C CA . GLU A 1 88 ? -3.932 5.453 16.356 1.00 90.38 88 GLU A CA 1
ATOM 753 C C . GLU A 1 88 ? -4.017 5.143 14.857 1.00 90.38 88 GLU A C 1
ATOM 755 O O . GLU A 1 88 ? -2.998 4.831 14.238 1.00 90.38 88 GLU A O 1
ATOM 760 N N . ILE A 1 89 ? -5.194 5.306 14.240 1.00 88.88 89 ILE A N 1
ATOM 761 C CA . ILE A 1 89 ? -5.349 5.066 12.801 1.00 88.88 89 ILE A CA 1
ATOM 762 C C . ILE A 1 89 ? -4.626 6.121 11.954 1.00 88.88 89 ILE A C 1
ATOM 764 O O . ILE A 1 89 ? -4.083 5.794 10.900 1.00 88.88 89 ILE A O 1
ATOM 768 N N . ASN A 1 90 ? -4.579 7.379 12.412 1.00 86.50 90 ASN A N 1
ATOM 769 C CA . ASN A 1 90 ? -3.786 8.430 11.772 1.00 86.50 90 ASN A CA 1
ATOM 770 C C . ASN A 1 90 ? -2.304 8.069 11.765 1.00 86.50 90 ASN A C 1
ATOM 772 O O . ASN A 1 90 ? -1.669 8.151 10.718 1.00 86.50 90 ASN A O 1
ATOM 776 N N . LYS A 1 91 ? -1.770 7.642 12.911 1.00 89.69 91 LYS A N 1
ATOM 777 C CA . LYS A 1 91 ? -0.365 7.256 13.030 1.00 89.69 91 LYS A CA 1
ATOM 778 C C . LYS A 1 91 ? -0.025 6.097 12.094 1.00 89.69 91 LYS A C 1
ATOM 780 O O . LYS A 1 91 ? 0.890 6.214 11.289 1.00 89.69 91 LYS A O 1
ATOM 785 N N . GLN A 1 92 ? -0.809 5.020 12.143 1.00 89.88 92 GLN A N 1
ATOM 786 C CA . GLN A 1 92 ? -0.608 3.851 11.282 1.00 89.88 92 GLN A CA 1
ATOM 787 C C . GLN A 1 92 ? -0.667 4.205 9.793 1.00 89.88 92 GLN A C 1
ATOM 789 O O . GLN A 1 92 ? 0.132 3.704 9.005 1.00 89.88 92 GLN A O 1
ATOM 794 N N . PHE A 1 93 ? -1.593 5.086 9.412 1.00 88.94 93 PHE A N 1
ATOM 795 C CA . PHE A 1 93 ? -1.681 5.595 8.050 1.00 88.94 93 PHE A CA 1
ATOM 796 C C . PHE A 1 93 ? -0.412 6.363 7.653 1.00 88.94 93 PHE A C 1
ATOM 798 O O . PHE A 1 93 ? 0.189 6.041 6.632 1.00 88.94 93 PHE A O 1
ATOM 805 N N . THR A 1 94 ? 0.019 7.338 8.457 1.00 87.25 94 THR A N 1
ATOM 806 C CA . THR A 1 94 ? 1.202 8.165 8.168 1.00 87.25 94 THR A CA 1
ATOM 807 C C . THR A 1 94 ? 2.477 7.329 8.067 1.00 87.25 94 THR A C 1
ATOM 809 O O . THR A 1 94 ? 3.252 7.499 7.121 1.00 87.25 94 THR A O 1
ATOM 812 N N . ASP A 1 95 ? 2.675 6.392 8.995 1.00 90.50 95 ASP A N 1
ATOM 813 C CA . ASP A 1 95 ? 3.842 5.507 9.006 1.00 90.50 95 ASP A CA 1
ATOM 814 C C . ASP A 1 95 ? 3.891 4.664 7.723 1.00 90.50 95 ASP A C 1
ATOM 816 O O . ASP A 1 95 ? 4.934 4.546 7.075 1.00 90.50 95 ASP A O 1
ATOM 820 N N . LEU A 1 96 ? 2.746 4.114 7.308 1.00 91.44 96 LEU A N 1
ATOM 821 C CA . LEU A 1 96 ? 2.678 3.252 6.136 1.00 91.44 96 LEU A CA 1
ATOM 822 C C . LEU A 1 96 ? 2.782 4.030 4.815 1.00 91.44 96 LEU A C 1
ATOM 824 O O . LEU A 1 96 ? 3.415 3.553 3.876 1.00 91.44 96 LEU A O 1
ATOM 828 N N . VAL A 1 97 ? 2.219 5.239 4.743 1.00 87.12 97 VAL A N 1
ATOM 829 C CA . VAL A 1 97 ? 2.380 6.135 3.584 1.00 87.12 97 VAL A CA 1
ATOM 830 C C . VAL A 1 97 ? 3.839 6.564 3.426 1.00 87.12 97 VAL A C 1
ATOM 832 O O . VAL A 1 97 ? 4.341 6.628 2.304 1.00 87.12 97 VAL A O 1
ATOM 835 N N . THR A 1 98 ? 4.549 6.792 4.531 1.00 88.75 98 THR A N 1
ATOM 836 C CA . THR A 1 98 ? 5.987 7.093 4.494 1.00 88.75 98 THR A CA 1
ATOM 837 C C . THR A 1 98 ? 6.774 5.915 3.922 1.00 88.75 98 THR A C 1
ATOM 839 O O . THR A 1 98 ? 7.569 6.097 3.003 1.00 88.75 98 THR A O 1
ATOM 842 N N . GLN A 1 99 ? 6.497 4.690 4.384 1.00 93.50 99 GLN A N 1
ATOM 843 C CA . GLN A 1 99 ? 7.126 3.483 3.832 1.00 93.50 99 GLN A CA 1
ATOM 844 C C . GLN A 1 99 ? 6.791 3.274 2.350 1.00 93.50 99 GLN A C 1
ATOM 846 O O . GLN A 1 99 ? 7.660 2.887 1.575 1.00 93.50 99 GLN A O 1
ATOM 851 N N . HIS A 1 100 ? 5.546 3.545 1.950 1.00 93.50 100 HIS A N 1
ATOM 852 C CA . HIS A 1 100 ? 5.117 3.461 0.557 1.00 93.50 100 HIS A CA 1
ATOM 853 C C . HIS A 1 100 ? 5.934 4.392 -0.340 1.00 93.50 100 HIS A C 1
ATOM 855 O O . HIS A 1 100 ? 6.401 3.971 -1.392 1.00 93.50 100 HIS A O 1
ATOM 861 N N . ARG A 1 101 ? 6.147 5.643 0.081 1.00 88.88 101 ARG A N 1
ATOM 862 C CA . ARG A 1 101 ? 6.953 6.606 -0.684 1.00 88.88 101 ARG A CA 1
ATOM 863 C C . ARG A 1 101 ? 8.383 6.150 -0.869 1.00 88.88 101 ARG A C 1
ATOM 865 O O . ARG A 1 101 ? 8.900 6.237 -1.976 1.00 88.88 101 ARG A O 1
ATOM 872 N N . THR A 1 102 ? 8.998 5.655 0.199 1.00 94.19 102 THR A N 1
ATOM 873 C CA . THR A 1 102 ? 10.354 5.113 0.125 1.00 94.19 102 THR A CA 1
ATOM 874 C C . THR A 1 102 ? 10.429 3.969 -0.885 1.00 94.19 102 THR A C 1
ATOM 876 O O . THR A 1 102 ? 11.351 3.935 -1.693 1.00 94.19 102 THR A O 1
ATOM 879 N N . GLU A 1 103 ? 9.440 3.073 -0.896 1.00 95.69 103 GLU A N 1
ATOM 880 C CA . GLU A 1 103 ? 9.426 1.936 -1.821 1.00 95.69 103 GLU A CA 1
ATOM 881 C C . GLU A 1 103 ? 9.145 2.357 -3.272 1.00 95.69 103 GLU A C 1
ATOM 883 O O . GLU A 1 103 ? 9.736 1.792 -4.184 1.00 95.69 103 GLU A O 1
ATOM 888 N N . GLN A 1 104 ? 8.315 3.383 -3.495 1.00 92.38 104 GLN A N 1
ATOM 889 C CA . GLN A 1 104 ? 8.078 3.973 -4.821 1.00 92.38 104 GLN A CA 1
ATOM 890 C C . GLN A 1 104 ? 9.368 4.574 -5.401 1.00 92.38 104 GLN A C 1
ATOM 892 O O . GLN A 1 104 ? 9.749 4.235 -6.515 1.00 92.38 104 GLN A O 1
ATOM 897 N N . VAL A 1 105 ? 10.090 5.379 -4.609 1.00 91.62 105 VAL A N 1
ATOM 898 C CA . VAL A 1 105 ? 11.392 5.953 -5.006 1.00 91.62 105 VAL A CA 1
ATOM 899 C C . VAL A 1 105 ? 12.424 4.859 -5.269 1.00 91.62 105 VAL A C 1
ATOM 901 O O . VAL A 1 105 ? 13.229 4.956 -6.193 1.00 91.62 105 VAL A O 1
ATOM 904 N N . ARG A 1 106 ? 12.414 3.803 -4.453 1.00 96.75 106 ARG A N 1
ATOM 905 C CA . ARG A 1 106 ? 13.305 2.660 -4.635 1.00 96.75 106 ARG A CA 1
ATOM 906 C C . ARG A 1 106 ? 13.008 1.919 -5.938 1.00 96.75 106 ARG A C 1
ATOM 908 O O . ARG A 1 106 ? 13.945 1.560 -6.641 1.00 96.75 106 ARG A O 1
ATOM 915 N N . TYR A 1 107 ? 11.735 1.703 -6.252 1.00 95.44 107 TYR A N 1
ATOM 916 C CA . TYR A 1 107 ? 11.300 1.059 -7.487 1.00 95.44 107 TYR A CA 1
ATOM 917 C C . TYR A 1 107 ? 11.704 1.870 -8.729 1.00 95.44 107 TYR A C 1
ATOM 919 O O . TYR A 1 107 ? 12.327 1.313 -9.635 1.00 95.44 107 TYR A O 1
ATOM 927 N N . ASP A 1 108 ? 11.461 3.184 -8.721 1.00 91.25 108 ASP A N 1
ATOM 928 C CA . ASP A 1 108 ? 11.940 4.124 -9.746 1.00 91.25 108 ASP A CA 1
ATOM 929 C C . ASP A 1 108 ? 13.455 3.990 -9.972 1.00 91.25 108 ASP A C 1
ATOM 931 O O . ASP A 1 108 ? 13.927 3.785 -11.090 1.00 91.25 108 ASP A O 1
ATOM 935 N N . HIS A 1 109 ? 14.227 4.067 -8.884 1.00 95.00 109 HIS A N 1
ATOM 936 C CA . HIS A 1 109 ? 15.685 4.025 -8.932 1.00 95.00 109 HIS A CA 1
ATOM 937 C C . HIS A 1 109 ? 16.216 2.671 -9.420 1.00 95.00 109 HIS A C 1
ATOM 939 O O . HIS A 1 109 ? 17.078 2.620 -10.293 1.00 95.00 109 HIS A O 1
ATOM 945 N N . GLU A 1 110 ? 15.727 1.562 -8.861 1.00 97.44 110 GLU A N 1
ATOM 946 C CA . GLU A 1 110 ? 16.237 0.223 -9.175 1.00 97.44 110 GLU A CA 1
ATOM 947 C C . GLU A 1 110 ? 15.872 -0.252 -10.581 1.00 97.44 110 GLU A C 1
ATOM 949 O O . GLU A 1 110 ? 16.609 -1.053 -11.143 1.00 97.44 110 GLU A O 1
ATOM 954 N N . THR A 1 111 ? 14.763 0.215 -11.150 1.00 93.69 111 THR A N 1
ATOM 955 C CA . THR A 1 111 ? 14.394 -0.078 -12.548 1.00 93.69 111 THR A CA 1
ATOM 956 C C . THR A 1 111 ? 14.933 0.958 -13.527 1.00 93.69 111 THR A C 1
ATOM 958 O O . THR A 1 111 ? 14.704 0.840 -14.730 1.00 93.69 111 THR A O 1
ATOM 961 N N . ASN A 1 112 ? 15.634 1.982 -13.024 1.00 91.69 112 ASN A N 1
ATOM 962 C CA . ASN A 1 112 ? 16.061 3.144 -13.791 1.00 91.69 112 ASN A CA 1
ATOM 963 C C . ASN A 1 112 ? 14.901 3.728 -14.619 1.00 91.69 112 ASN A C 1
ATOM 965 O O . ASN A 1 112 ? 15.012 3.875 -15.834 1.00 91.69 112 ASN A O 1
ATOM 969 N N . HIS A 1 113 ? 13.761 3.983 -13.968 1.00 86.25 113 HIS A N 1
ATOM 970 C CA . HIS A 1 113 ? 12.530 4.470 -14.598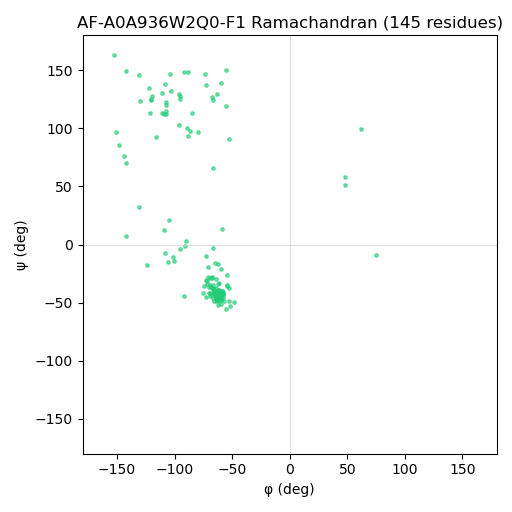 1.00 86.25 113 HIS A CA 1
ATOM 971 C C . HIS A 1 113 ? 12.160 3.674 -15.863 1.00 86.25 113 HIS A C 1
ATOM 973 O O . HIS A 1 113 ? 12.080 4.242 -16.953 1.00 86.25 113 HIS A O 1
ATOM 979 N N . SER A 1 114 ? 11.978 2.355 -15.725 1.00 88.00 114 SER A N 1
ATOM 980 C CA . SER A 1 114 ? 11.685 1.369 -16.792 1.00 88.00 114 SER A CA 1
ATOM 981 C C . SER A 1 114 ? 12.838 0.961 -17.725 1.00 88.00 114 SER A C 1
ATOM 983 O O . SER A 1 114 ? 12.689 -0.005 -18.475 1.00 88.00 114 SER A O 1
ATOM 985 N N . ILE A 1 115 ? 13.996 1.632 -17.671 1.00 88.44 115 ILE A N 1
ATOM 986 C CA . ILE A 1 115 ? 15.127 1.362 -18.579 1.00 88.44 115 ILE A CA 1
ATOM 987 C C . ILE A 1 115 ? 15.793 0.007 -18.277 1.00 88.44 115 ILE A C 1
ATOM 989 O O . ILE A 1 115 ? 16.230 -0.685 -19.197 1.00 88.44 115 ILE A O 1
ATOM 993 N N . ASP A 1 116 ? 15.885 -0.393 -17.005 1.00 92.69 116 ASP A N 1
ATOM 994 C CA . ASP A 1 116 ? 16.420 -1.700 -16.608 1.00 92.69 116 ASP A CA 1
ATOM 995 C C . ASP A 1 116 ? 15.308 -2.762 -16.590 1.00 92.69 116 ASP A C 1
ATOM 997 O O . ASP A 1 116 ? 14.614 -2.973 -15.591 1.00 92.69 116 ASP A O 1
ATOM 1001 N N . HIS A 1 117 ? 15.162 -3.474 -17.710 1.00 93.69 117 HIS A N 1
ATOM 1002 C CA . HIS A 1 117 ? 14.159 -4.534 -17.872 1.00 93.69 117 HIS A CA 1
ATOM 1003 C C . HIS A 1 117 ? 14.334 -5.707 -16.910 1.00 93.69 117 HIS A C 1
ATOM 1005 O O . HIS A 1 117 ? 13.352 -6.316 -16.488 1.00 93.69 117 HIS A O 1
ATOM 1011 N N . HIS A 1 118 ? 15.570 -6.049 -16.554 1.00 97.25 118 HIS A N 1
ATOM 1012 C CA . HIS A 1 118 ? 15.814 -7.178 -15.668 1.00 97.25 118 HIS A CA 1
ATOM 1013 C C . HIS A 1 118 ? 15.341 -6.856 -14.249 1.00 97.25 118 HIS A C 1
ATOM 1015 O O . HIS A 1 118 ? 14.683 -7.676 -13.602 1.00 97.25 118 HIS A O 1
ATOM 1021 N N . GLN A 1 119 ? 15.610 -5.638 -13.780 1.00 97.88 119 GLN A N 1
ATOM 1022 C CA . GLN A 1 119 ? 15.083 -5.161 -12.508 1.00 97.88 119 GLN A CA 1
ATOM 1023 C C . GLN A 1 119 ? 13.566 -4.952 -12.560 1.00 97.88 119 GLN A C 1
ATOM 1025 O O . GLN A 1 119 ? 12.889 -5.309 -11.596 1.00 97.88 119 GLN A O 1
ATOM 1030 N N . GLN A 1 120 ? 13.015 -4.483 -13.684 1.00 96.94 120 GLN A N 1
ATOM 1031 C CA . GLN A 1 120 ? 11.567 -4.377 -13.887 1.00 96.94 120 GLN A CA 1
ATOM 1032 C C . GLN A 1 120 ? 10.868 -5.734 -13.700 1.00 96.94 120 GLN A C 1
ATOM 1034 O O . GLN A 1 120 ? 9.923 -5.832 -12.923 1.00 96.94 120 GLN A O 1
ATOM 1039 N N . ILE A 1 121 ? 11.373 -6.807 -14.320 1.00 97.75 121 ILE A N 1
ATOM 1040 C CA . ILE A 1 121 ? 10.811 -8.164 -14.183 1.00 97.75 121 ILE A CA 1
ATOM 1041 C C . ILE A 1 121 ? 10.822 -8.636 -12.722 1.00 97.75 121 ILE A C 1
ATOM 1043 O O . ILE A 1 121 ? 9.831 -9.187 -12.238 1.00 97.75 121 ILE A O 1
ATOM 1047 N N . LYS A 1 122 ? 11.919 -8.396 -11.993 1.00 98.50 122 LYS A N 1
ATOM 1048 C CA . LYS A 1 122 ? 12.002 -8.750 -10.566 1.00 98.50 122 LYS A CA 1
ATOM 1049 C C . LYS A 1 122 ? 10.992 -7.978 -9.726 1.00 98.50 122 LYS A C 1
ATOM 1051 O O . LYS A 1 122 ? 10.380 -8.554 -8.827 1.00 98.50 122 LYS A O 1
ATOM 1056 N N . TRP A 1 123 ? 10.819 -6.689 -10.004 1.00 98.31 123 TRP A N 1
ATOM 1057 C CA . TRP A 1 123 ? 9.833 -5.865 -9.316 1.00 98.31 123 TRP A CA 1
ATOM 1058 C C . TRP A 1 123 ? 8.406 -6.308 -9.612 1.00 98.31 123 TRP A C 1
ATOM 1060 O O . TRP A 1 123 ? 7.620 -6.404 -8.673 1.00 98.31 123 TRP A O 1
ATOM 1070 N N . ASN A 1 124 ? 8.098 -6.665 -10.861 1.00 97.94 124 ASN A N 1
ATOM 1071 C CA . ASN A 1 124 ? 6.799 -7.217 -11.239 1.00 97.94 124 ASN A CA 1
ATOM 1072 C C . ASN A 1 124 ? 6.478 -8.458 -10.396 1.00 97.94 124 ASN A C 1
ATOM 1074 O O . ASN A 1 124 ? 5.492 -8.456 -9.663 1.00 97.94 124 ASN A O 1
ATOM 1078 N N . ALA A 1 125 ? 7.370 -9.455 -10.395 1.00 98.44 125 ALA A N 1
ATOM 1079 C CA . ALA A 1 125 ? 7.183 -10.679 -9.615 1.00 98.44 125 ALA A CA 1
ATOM 1080 C C . ALA A 1 125 ? 7.023 -10.398 -8.109 1.00 98.44 125 ALA A C 1
ATOM 1082 O O . ALA A 1 125 ? 6.149 -10.959 -7.451 1.00 98.44 125 ALA A O 1
ATOM 1083 N N . ARG A 1 126 ? 7.832 -9.482 -7.563 1.00 98.44 126 ARG A N 1
ATOM 1084 C CA . ARG A 1 126 ? 7.784 -9.094 -6.146 1.00 98.44 126 ARG A CA 1
ATOM 1085 C C . ARG A 1 126 ? 6.486 -8.372 -5.768 1.00 98.44 126 ARG A C 1
ATOM 1087 O O . ARG A 1 126 ? 6.034 -8.486 -4.625 1.00 98.44 126 ARG A O 1
ATOM 1094 N N . ILE A 1 127 ? 5.920 -7.565 -6.663 1.00 98.25 127 ILE A N 1
ATOM 1095 C CA . ILE A 1 127 ? 4.638 -6.883 -6.440 1.00 98.25 127 ILE A CA 1
ATOM 1096 C C . ILE A 1 127 ? 3.499 -7.900 -6.518 1.00 98.25 127 ILE A C 1
ATOM 1098 O O . ILE A 1 127 ? 2.665 -7.927 -5.613 1.00 98.25 127 ILE A O 1
ATOM 1102 N N . ASP A 1 128 ? 3.515 -8.775 -7.523 1.00 98.19 128 ASP A N 1
ATOM 1103 C CA . ASP A 1 128 ? 2.494 -9.805 -7.724 1.00 98.19 128 ASP A CA 1
ATOM 1104 C C . ASP A 1 128 ? 2.434 -10.767 -6.522 1.00 98.19 128 ASP A C 1
ATOM 1106 O O . ASP A 1 128 ? 1.361 -11.016 -5.969 1.00 98.19 128 ASP A O 1
ATOM 1110 N N . GLU A 1 129 ? 3.589 -11.213 -6.014 1.00 98.50 129 GLU A N 1
ATOM 1111 C CA . GLU A 1 129 ? 3.682 -12.036 -4.798 1.00 98.50 129 GLU A CA 1
ATOM 1112 C C . GLU A 1 129 ? 3.129 -11.308 -3.557 1.00 98.50 129 GLU A C 1
ATOM 1114 O O . GLU A 1 129 ? 2.409 -11.881 -2.729 1.00 98.50 129 GLU A O 1
ATOM 1119 N N . GLN A 1 130 ? 3.426 -10.013 -3.412 1.00 98.38 130 GLN A N 1
ATOM 1120 C CA . GLN A 1 130 ? 2.884 -9.212 -2.314 1.00 98.38 130 GLN A CA 1
ATOM 1121 C C . GLN A 1 130 ? 1.366 -9.053 -2.417 1.00 98.38 130 GLN A C 1
ATOM 1123 O O . GLN A 1 130 ? 0.682 -9.099 -1.394 1.00 98.38 130 GLN A O 1
ATOM 1128 N N . LEU A 1 131 ? 0.823 -8.870 -3.620 1.00 98.19 131 LEU A N 1
ATOM 1129 C CA . LEU A 1 131 ? -0.619 -8.797 -3.825 1.00 98.19 131 LEU A CA 1
ATOM 1130 C C . LEU A 1 131 ? -1.288 -10.123 -3.465 1.00 98.19 131 LEU A C 1
ATOM 1132 O O . LEU A 1 131 ? -2.287 -10.102 -2.739 1.00 98.19 131 LEU A O 1
ATOM 1136 N N . GLU A 1 132 ? -0.723 -11.244 -3.910 1.00 98.31 132 GLU A N 1
ATOM 1137 C CA . GLU A 1 132 ? -1.252 -12.585 -3.649 1.00 98.31 132 GLU A CA 1
ATOM 1138 C C . GLU A 1 132 ? -1.225 -12.923 -2.154 1.00 98.31 132 GLU A C 1
ATOM 1140 O O . GLU A 1 132 ? -2.252 -13.264 -1.566 1.00 98.31 132 GLU A O 1
ATOM 1145 N N . SER A 1 133 ? -0.091 -12.700 -1.482 1.00 98.19 133 SER A N 1
ATOM 1146 C CA . SER A 1 133 ? 0.038 -12.921 -0.030 1.00 98.19 133 SER A CA 1
ATOM 1147 C C . SER A 1 133 ? -0.890 -12.039 0.819 1.00 98.19 133 SER A C 1
ATOM 1149 O O . SER A 1 133 ? -1.131 -12.315 1.999 1.00 98.19 133 SER A O 1
ATOM 1151 N N . LEU A 1 134 ? -1.427 -10.968 0.231 1.00 98.00 134 LEU A N 1
ATOM 1152 C CA . LEU A 1 134 ? -2.359 -10.039 0.859 1.00 98.00 134 LEU A CA 1
ATOM 1153 C C . LEU A 1 134 ? -3.787 -10.147 0.297 1.00 98.00 134 LEU A C 1
ATOM 1155 O O . LEU A 1 134 ? -4.609 -9.275 0.590 1.00 98.00 134 LEU A O 1
ATOM 1159 N N . SER A 1 135 ? -4.111 -11.187 -0.476 1.00 97.25 135 SER A N 1
ATOM 1160 C CA . SER A 1 135 ? -5.415 -11.371 -1.137 1.00 97.25 135 SER A CA 1
ATOM 1161 C C . SER A 1 135 ? -6.606 -11.314 -0.167 1.00 97.25 135 SER A C 1
ATOM 1163 O O . SER A 1 135 ? -7.631 -10.696 -0.480 1.00 97.25 135 SER A O 1
ATOM 1165 N N . THR A 1 136 ? -6.437 -11.817 1.062 1.00 97.69 136 THR A N 1
ATOM 1166 C CA . THR A 1 136 ? -7.406 -11.713 2.173 1.00 97.69 136 THR A CA 1
ATOM 1167 C C . THR A 1 136 ? -7.820 -10.267 2.491 1.00 97.69 136 THR A C 1
ATOM 1169 O O . THR A 1 136 ? -8.926 -10.026 2.972 1.00 97.69 136 THR A O 1
ATOM 1172 N N . TYR A 1 137 ? -6.964 -9.286 2.194 1.00 96.56 137 TYR A N 1
ATOM 1173 C CA . TYR A 1 137 ? -7.161 -7.861 2.489 1.00 96.56 137 TYR A CA 1
ATOM 1174 C C . TYR A 1 137 ? -7.529 -7.031 1.246 1.00 96.56 137 TYR A C 1
ATOM 1176 O O . TYR A 1 137 ? -7.358 -5.811 1.226 1.00 96.56 137 TYR A O 1
ATOM 1184 N N . SER A 1 138 ? -8.044 -7.675 0.198 1.00 94.06 138 SER A N 1
ATOM 1185 C CA . SER A 1 138 ? -8.509 -7.023 -1.037 1.00 94.06 138 SER A CA 1
ATOM 1186 C C . SER A 1 138 ? -9.754 -6.148 -0.843 1.00 94.06 138 SER A C 1
ATOM 1188 O O . SER A 1 138 ? -9.925 -5.153 -1.546 1.00 94.06 138 SER A O 1
ATOM 1190 N N . LYS A 1 139 ? -10.615 -6.467 0.133 1.00 93.94 139 LYS A N 1
ATOM 1191 C CA . LYS A 1 139 ? -11.804 -5.658 0.445 1.00 93.94 139 LYS A CA 1
ATOM 1192 C C . LYS A 1 139 ? -11.397 -4.302 1.011 1.00 93.94 139 LYS A C 1
ATOM 1194 O O . LYS A 1 139 ? -10.680 -4.227 2.001 1.00 93.94 139 LYS A O 1
ATOM 1199 N N . THR A 1 140 ? -11.908 -3.228 0.419 1.00 91.19 140 THR A N 1
ATOM 1200 C CA . THR A 1 140 ? -11.544 -1.847 0.773 1.00 91.19 140 THR A CA 1
ATOM 1201 C C . THR A 1 140 ? -12.073 -1.400 2.133 1.00 91.19 140 THR A C 1
ATOM 1203 O O . THR A 1 140 ? -11.546 -0.447 2.705 1.00 91.19 140 THR A O 1
ATOM 1206 N N . THR A 1 141 ? -13.084 -2.085 2.664 1.00 90.56 141 THR A N 1
ATOM 1207 C CA . THR A 1 141 ? -13.743 -1.749 3.927 1.00 90.56 141 THR A CA 1
ATOM 1208 C C . THR A 1 141 ? -13.302 -2.677 5.055 1.00 90.56 141 THR A C 1
ATOM 1210 O O . THR A 1 141 ? -13.339 -3.900 4.918 1.00 90.56 141 THR A O 1
ATOM 1213 N N . VAL A 1 142 ? -12.942 -2.088 6.195 1.00 89.50 142 VAL A N 1
ATOM 1214 C CA . VAL A 1 142 ? -12.589 -2.781 7.437 1.00 89.50 142 VAL A CA 1
ATOM 1215 C C . VAL A 1 142 ? -13.544 -2.341 8.543 1.00 89.50 142 VAL A C 1
ATOM 1217 O O . VAL A 1 142 ? -13.656 -1.150 8.838 1.00 89.50 142 VAL A O 1
ATOM 1220 N N . ASN A 1 143 ? -14.213 -3.312 9.163 1.00 90.38 143 ASN A N 1
ATOM 1221 C CA . ASN A 1 143 ? -15.097 -3.088 10.304 1.00 90.38 143 ASN A CA 1
ATOM 1222 C C . ASN A 1 143 ? -14.325 -3.333 11.600 1.00 90.38 143 ASN A C 1
ATOM 1224 O O . ASN A 1 143 ? -13.706 -4.382 11.772 1.00 90.38 143 ASN A O 1
ATOM 1228 N N . ILE A 1 144 ? -14.374 -2.369 12.510 1.00 88.56 144 ILE A N 1
ATOM 1229 C CA . ILE A 1 144 ? -13.605 -2.355 13.750 1.00 88.56 144 ILE A CA 1
ATOM 1230 C C . ILE A 1 144 ? -14.579 -2.306 14.912 1.00 88.56 144 ILE A C 1
ATOM 1232 O O . ILE A 1 144 ? -15.389 -1.388 15.000 1.00 88.56 144 ILE A O 1
ATOM 1236 N N . LYS A 1 145 ? -14.452 -3.255 15.837 1.00 87.81 145 LYS A N 1
ATOM 1237 C CA . LYS A 1 145 ? -15.128 -3.197 17.134 1.00 87.81 145 LYS A CA 1
ATOM 1238 C C . LYS A 1 145 ? -14.162 -2.632 18.166 1.00 87.81 145 LYS A C 1
ATOM 1240 O O . LYS A 1 145 ? -13.017 -3.079 18.249 1.00 87.81 145 LYS A O 1
ATOM 1245 N N . PHE A 1 146 ? -14.608 -1.635 18.917 1.00 86.38 146 PHE A N 1
ATOM 1246 C CA . PHE A 1 146 ? -13.814 -1.069 19.999 1.00 86.38 146 PHE A CA 1
ATOM 1247 C C . PHE A 1 146 ? -13.772 -2.028 21.187 1.00 86.38 146 PHE A C 1
ATOM 1249 O O . PHE A 1 146 ? -14.724 -2.771 21.429 1.00 86.38 146 PHE A O 1
ATOM 1256 N N . LYS A 1 147 ? -12.637 -2.021 21.889 1.00 82.19 147 LYS A N 1
ATOM 1257 C CA . LYS A 1 147 ? -12.481 -2.714 23.172 1.00 82.19 147 LYS A CA 1
ATOM 1258 C C . LYS A 1 147 ? -13.192 -1.980 24.305 1.00 82.19 147 LYS A C 1
ATOM 1260 O O . LYS A 1 147 ? -13.290 -0.732 24.215 1.00 82.19 147 LYS A O 1
#

Secondary structure (DSSP, 8-state):
---------SSEEEEE---SS--TTEEEEEEEE---HHHHSSS-TT-S-HHHHHHHHHHHHHHHHHHHHHHHHHHHT----TTTHHHHHHHHHHHHHHHHHHHHHHHHHHTTTTT-HHHHHHHHHHHHHHHHHTGGG-SSEEEEE--

Solvent-accessible surface area (backbone atoms only — not comparable to full-atom values): 8586 Å² total; per-residue (Å²): 138,84,90,76,80,88,78,84,73,76,55,57,51,76,45,72,57,64,68,99,60,88,56,89,47,59,49,44,38,37,47,44,55,46,80,57,66,87,81,69,67,80,85,58,100,76,58,95,54,60,66,52,48,50,52,45,53,51,49,55,46,51,50,38,38,40,49,34,22,52,48,46,47,52,58,68,72,53,86,39,41,72,90,47,36,68,59,54,53,49,48,55,48,53,56,50,51,52,52,46,50,56,50,51,55,47,50,40,60,63,10,53,70,47,71,34,57,72,44,40,54,53,50,51,54,55,47,53,51,49,42,58,80,35,50,93,31,66,63,46,65,44,80,43,67,39,109

Radius of gyration: 17.73 Å; Cα contacts (8 Å, |Δi|>4): 147; chains: 1; bounding box: 43×35×51 Å

Foldseek 3Di:
DDPDDDDDDAQWDKDFDAPVPPPQWKTKIFTDGDDDVVVQPPPPPPDPCVPLLVLLSVLLSLLSVLLSLVLLVVQQPDAAHSVCVVVVSVVSVVVSVVVSVVVSVVLCVQCVSSVNVVSVVVSVVVSVVSCVVSVVSNGRMHMHTHD

Sequence (147 aa):
MKWARIPEPSRFLRSVTPPYRFHRTEATVTITARFHPEESWTRYPHLNKPEEALEHEKKHFELTEVYARKLRKLVSNSRYSATRFKDEINKQFTDLVTQHRTEQVRYDHETNHSIDHHQQIKWNARIDEQLESLSTYSKTTVNIKFK